Protein AF-A0A968FUB4-F1 (afdb_monomer)

pLDDT: mean 93.7, std 5.81, range [56.88, 98.38]

Secondary structure (DSSP, 8-state):
------HHHHHHHHHHHHHHHTT----HHHHHHHHHHHHSPPPPTHHHHHHHHHHHTT-------SS-HHHHHHHHHHTT-GGG--

Solvent-accessible surface area (backbone atoms only — not comparable to full-atom values): 5259 Å² total; per-residue (Å²): 138,92,77,85,71,59,41,70,59,54,52,50,53,50,51,54,48,49,26,61,76,71,73,52,86,73,54,73,66,54,53,48,52,54,56,56,56,66,47,54,51,77,65,63,82,65,52,59,61,52,51,52,54,42,47,76,72,68,54,86,42,70,86,83,70,78,52,52,74,66,53,50,49,49,21,28,50,69,44,74,47,47,89,69,47,112

Nearest PDB structures (foldseek):
  3um9-assembly1_B  TM=9.719E-01  e=8.687E-05  Polaromonas sp. JS666
  1jud-assembly1_A  TM=9.675E-01  e=2.099E-04  Pseudomonas sp. YL
  7qnm-assembly6_K  TM=9.683E-01  e=2.701E-04  Zobellia galactanivorans
  1zrm-assembly1_A  TM=9.691E-01  e=3.064E-04  Pseudomonas sp. YL
  7arp-assembly1_B  TM=9.705E-01  e=8.947E-04  Zobellia galactanivorans

Mean predicted aligned error: 3.44 Å

Structure (mmCIF, N/CA/C/O backbone):
data_AF-A0A968FUB4-F1
#
_entry.id   AF-A0A968FUB4-F1
#
loop_
_atom_site.group_PDB
_atom_site.id
_atom_site.type_symbol
_atom_site.label_atom_id
_atom_site.label_alt_id
_atom_site.label_comp_id
_atom_site.label_asym_id
_atom_site.label_entity_id
_atom_site.label_seq_id
_atom_site.pdbx_PDB_ins_code
_atom_site.Cartn_x
_atom_site.Cartn_y
_atom_site.Cartn_z
_atom_site.occupancy
_atom_site.B_iso_or_equiv
_atom_site.auth_seq_id
_atom_site.auth_comp_id
_atom_site.auth_asym_id
_atom_site.auth_atom_id
_atom_site.pdbx_PDB_model_num
ATOM 1 N N . MET A 1 1 ? -14.314 22.238 -1.885 1.00 56.88 1 MET A N 1
ATOM 2 C CA . MET A 1 1 ? -13.082 21.995 -1.099 1.00 56.88 1 MET A CA 1
ATOM 3 C C . MET A 1 1 ? -13.015 22.911 0.132 1.00 56.88 1 MET A C 1
ATOM 5 O O . MET A 1 1 ? -12.181 23.800 0.162 1.00 56.88 1 MET A O 1
ATOM 9 N N . ARG A 1 2 ? -13.895 22.766 1.136 1.00 71.19 2 ARG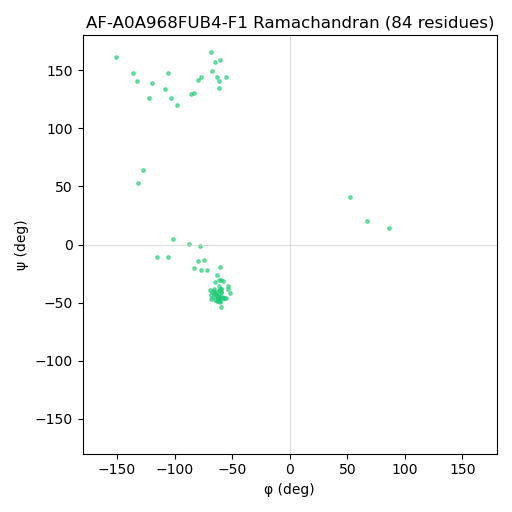 A N 1
ATOM 10 C CA . ARG A 1 2 ? -13.832 23.619 2.350 1.00 71.19 2 ARG A CA 1
ATOM 11 C C . ARG A 1 2 ? -13.284 22.920 3.601 1.00 71.19 2 ARG A C 1
ATOM 13 O O . ARG A 1 2 ? -12.937 23.611 4.541 1.00 71.19 2 ARG A O 1
ATOM 20 N N . ASN A 1 3 ? -13.128 21.592 3.576 1.00 87.56 3 ASN A N 1
ATOM 21 C CA . ASN A 1 3 ? -12.650 20.788 4.708 1.00 87.56 3 ASN A CA 1
ATOM 22 C C . ASN A 1 3 ? -11.550 19.810 4.267 1.00 87.56 3 ASN A C 1
ATOM 24 O O . ASN A 1 3 ? -11.678 18.605 4.467 1.00 87.56 3 ASN A O 1
ATOM 28 N N . TYR A 1 4 ? -10.502 20.304 3.604 1.00 91.12 4 TYR A N 1
ATOM 29 C CA . TYR A 1 4 ? -9.345 19.451 3.328 1.00 91.12 4 TYR A CA 1
ATOM 30 C C . TYR A 1 4 ? -8.724 18.984 4.651 1.00 91.12 4 TYR A C 1
ATOM 32 O O . TYR A 1 4 ? -8.539 19.779 5.576 1.00 91.12 4 TYR A O 1
ATOM 40 N N . ARG A 1 5 ? -8.416 17.692 4.727 1.00 92.69 5 ARG A N 1
ATOM 41 C CA . ARG A 1 5 ? -7.681 17.055 5.817 1.00 92.69 5 ARG A CA 1
ATOM 42 C C . ARG A 1 5 ? -6.655 16.115 5.200 1.00 92.69 5 ARG A C 1
ATOM 44 O O . ARG A 1 5 ? -6.920 15.539 4.146 1.00 92.69 5 ARG A O 1
ATOM 51 N N . ASP A 1 6 ? -5.518 15.957 5.870 1.00 91.81 6 ASP A N 1
ATOM 52 C CA . ASP A 1 6 ? -4.540 14.939 5.497 1.00 91.81 6 ASP A CA 1
ATOM 53 C C . ASP A 1 6 ? -5.175 13.554 5.469 1.00 91.81 6 ASP A C 1
ATOM 55 O O . ASP A 1 6 ? -6.019 13.215 6.305 1.00 91.81 6 ASP A O 1
ATOM 59 N N . PHE A 1 7 ? -4.724 12.732 4.526 1.00 92.44 7 PHE A N 1
ATOM 60 C CA . PHE A 1 7 ? -5.279 11.400 4.325 1.00 92.44 7 PHE A CA 1
ATOM 61 C C . PHE A 1 7 ? -5.177 10.524 5.579 1.00 92.44 7 PHE A C 1
ATOM 63 O O . PHE A 1 7 ? -6.091 9.756 5.848 1.00 92.44 7 PHE A O 1
ATOM 70 N N . SER A 1 8 ? -4.147 10.702 6.413 1.00 90.69 8 SER A N 1
ATOM 71 C CA . SER A 1 8 ? -4.016 9.996 7.698 1.00 90.69 8 SER A CA 1
ATOM 72 C C . SER A 1 8 ? -5.158 10.304 8.674 1.00 90.69 8 SER A C 1
ATOM 74 O O . SER A 1 8 ? -5.618 9.415 9.393 1.00 90.69 8 SER A O 1
ATOM 76 N N . VAL A 1 9 ? -5.663 11.543 8.679 1.00 92.69 9 VAL A N 1
ATOM 77 C CA . VAL A 1 9 ? -6.829 11.934 9.482 1.00 92.69 9 VAL A CA 1
ATOM 78 C C . VAL A 1 9 ? -8.078 11.250 8.941 1.00 92.69 9 VAL A C 1
ATOM 80 O O . VAL A 1 9 ? -8.827 10.666 9.721 1.00 92.69 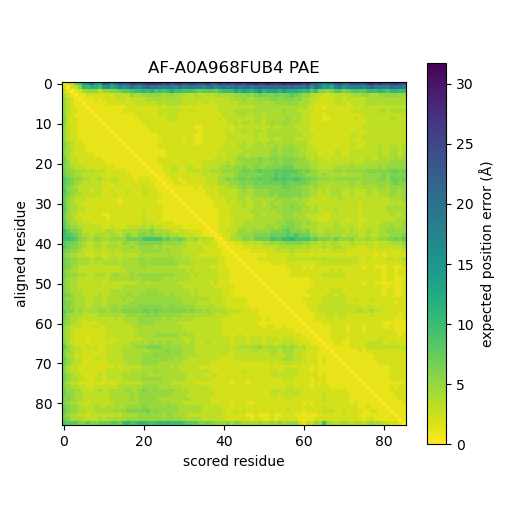9 VAL A O 1
ATOM 83 N N . CYS A 1 10 ? -8.271 11.278 7.620 1.00 94.88 10 CYS A N 1
ATOM 84 C CA . CYS A 1 10 ? -9.393 10.610 6.965 1.00 94.88 10 CYS A CA 1
ATOM 85 C C . CYS A 1 10 ? -9.382 9.094 7.225 1.00 94.88 10 CYS A C 1
ATOM 87 O O . CYS A 1 10 ? -10.418 8.535 7.573 1.00 94.88 10 CYS A O 1
ATOM 89 N N . SER A 1 11 ? -8.222 8.437 7.131 1.00 93.62 11 SER A N 1
ATOM 90 C CA . SER A 1 11 ? -8.066 7.000 7.392 1.00 93.62 11 SER A CA 1
ATOM 91 C C . SER A 1 11 ? -8.371 6.635 8.842 1.00 93.62 11 SER A C 1
ATOM 93 O O . SER A 1 11 ? -9.088 5.667 9.086 1.00 93.62 11 SER A O 1
ATOM 95 N N . ARG A 1 12 ? -7.895 7.431 9.812 1.00 94.75 12 ARG A N 1
ATOM 96 C CA . ARG A 1 12 ? -8.239 7.224 11.226 1.00 94.75 12 ARG A CA 1
ATOM 97 C C . ARG A 1 12 ? -9.742 7.350 11.457 1.00 94.75 12 ARG A C 1
ATOM 99 O O . ARG A 1 12 ? -10.335 6.466 12.061 1.00 94.75 12 ARG A O 1
ATOM 106 N N . GLN A 1 13 ? -10.357 8.415 10.943 1.00 95.38 13 GLN A N 1
ATOM 107 C CA . GLN A 1 13 ? -11.799 8.640 11.079 1.00 95.38 13 GLN A CA 1
ATOM 108 C C . GLN A 1 13 ? -12.617 7.521 10.424 1.00 95.38 13 GLN A C 1
ATOM 110 O O . GLN A 1 13 ? -13.630 7.098 10.975 1.00 95.38 13 GLN A O 1
ATOM 115 N N . ALA A 1 14 ? -12.173 7.016 9.270 1.00 96.00 14 ALA A N 1
ATOM 116 C CA . ALA A 1 14 ? -12.810 5.890 8.597 1.00 96.00 14 ALA A CA 1
ATOM 117 C C . ALA A 1 14 ? -12.711 4.595 9.420 1.00 96.00 14 ALA A C 1
ATOM 119 O O . ALA A 1 14 ? -13.704 3.878 9.534 1.00 96.00 14 ALA A O 1
ATOM 120 N N . LEU A 1 15 ? -11.553 4.317 10.033 1.00 96.31 15 LEU A N 1
ATOM 121 C CA . LEU A 1 15 ? -11.369 3.170 10.926 1.00 96.31 15 LEU A CA 1
ATOM 122 C C . LEU A 1 15 ? -12.264 3.279 12.168 1.00 96.31 15 LEU A C 1
ATOM 124 O O . LEU A 1 15 ? -12.989 2.338 12.480 1.00 96.31 15 LEU A O 1
ATOM 128 N N . GLU A 1 16 ? -12.271 4.435 12.833 1.00 95.56 16 GLU A N 1
ATOM 129 C CA . GLU A 1 16 ? -13.133 4.700 13.993 1.00 95.56 16 GLU A CA 1
ATOM 130 C C . GLU A 1 16 ? -14.616 4.509 13.640 1.00 95.56 16 GLU A C 1
ATOM 132 O O . GLU A 1 16 ? -15.347 3.821 14.356 1.00 95.56 16 GLU A O 1
ATOM 137 N N . PHE A 1 17 ? -15.057 5.053 12.501 1.00 97.38 17 PHE A N 1
ATOM 138 C CA . PHE A 1 17 ? -16.425 4.888 12.013 1.00 97.38 17 PHE A CA 1
ATOM 139 C C . PHE A 1 17 ? -16.772 3.422 11.721 1.00 97.38 17 PHE A C 1
ATOM 141 O O . PHE A 1 17 ? -17.850 2.959 12.102 1.00 97.38 17 PHE A O 1
ATOM 148 N N . ALA A 1 18 ? -15.874 2.678 11.070 1.00 97.81 18 ALA A N 1
ATOM 149 C CA . ALA A 1 18 ? -16.076 1.259 10.799 1.00 97.81 18 ALA A CA 1
ATOM 150 C C . ALA A 1 18 ? -16.197 0.464 12.107 1.00 97.81 18 ALA A C 1
ATOM 152 O O . ALA A 1 18 ? -17.152 -0.290 12.280 1.00 97.81 18 ALA A O 1
ATOM 153 N N . CYS A 1 19 ? -15.297 0.688 13.067 1.00 97.50 19 CYS A N 1
ATOM 154 C CA . CYS A 1 19 ? -15.348 0.038 14.374 1.00 97.50 19 CYS A CA 1
ATOM 155 C C . CYS A 1 19 ? -16.673 0.298 15.097 1.00 97.50 19 CYS A C 1
ATOM 157 O O . CYS A 1 19 ? -17.307 -0.650 15.557 1.00 97.50 19 CYS A O 1
ATOM 159 N N . LEU A 1 20 ? -17.139 1.550 15.124 1.00 97.00 20 LEU A N 1
ATOM 160 C CA . LEU A 1 20 ? -18.442 1.899 15.695 1.00 97.00 20 LEU A CA 1
ATOM 161 C C . LEU A 1 20 ? -19.596 1.188 14.977 1.00 97.00 20 LEU A C 1
ATOM 163 O O . LEU A 1 20 ? -20.473 0.631 15.634 1.00 97.00 20 LEU A O 1
ATOM 167 N N . SER A 1 21 ? -19.571 1.166 13.643 1.00 98.19 21 SER A N 1
ATOM 168 C CA . SER A 1 21 ? -20.626 0.559 12.820 1.00 98.19 21 SER A CA 1
ATOM 169 C C . SER A 1 21 ? -20.738 -0.955 13.014 1.00 98.19 21 SER A C 1
ATOM 171 O O . SER A 1 21 ? -21.833 -1.504 12.935 1.00 98.19 21 SER A O 1
ATOM 173 N N . PHE A 1 22 ? -19.619 -1.628 13.296 1.00 97.88 22 PHE A N 1
ATOM 174 C CA . PHE A 1 22 ? -19.561 -3.076 13.517 1.00 97.88 22 PHE A CA 1
ATOM 175 C C . PHE A 1 22 ? -19.491 -3.476 15.000 1.00 97.88 22 PHE A C 1
ATOM 177 O O . PHE A 1 22 ? -19.352 -4.658 15.308 1.00 97.88 22 PHE A O 1
ATOM 184 N N . GLY A 1 23 ? -19.578 -2.522 15.934 1.00 97.56 23 GLY A N 1
ATOM 185 C CA . GLY A 1 23 ? -19.501 -2.796 17.374 1.00 97.56 23 GLY A CA 1
ATOM 186 C C . GLY A 1 23 ? -18.129 -3.288 17.859 1.00 97.56 23 GLY A C 1
ATOM 187 O O .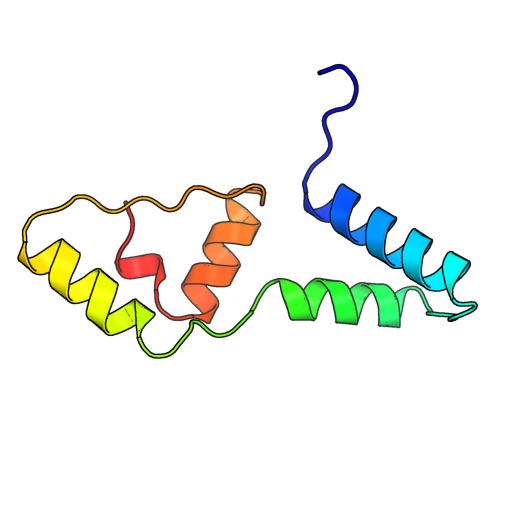 GLY A 1 23 ? -18.036 -3.890 18.929 1.00 97.56 23 GLY A O 1
ATOM 188 N N . VAL A 1 24 ? -17.062 -3.037 17.097 1.00 98.00 24 VAL A N 1
ATOM 189 C CA . VAL A 1 24 ? -15.681 -3.381 17.458 1.00 98.00 24 VAL A CA 1
ATOM 190 C C . VAL A 1 24 ? -15.115 -2.293 18.367 1.00 98.00 24 VAL A C 1
ATOM 192 O O . VAL A 1 24 ? -15.189 -1.106 18.053 1.00 98.00 24 VAL A O 1
ATOM 195 N N . ARG A 1 25 ? -14.516 -2.685 19.495 1.00 95.88 25 ARG A N 1
ATOM 196 C CA . ARG A 1 25 ? -13.811 -1.761 20.393 1.00 95.88 25 ARG A CA 1
ATOM 197 C C . ARG A 1 25 ? -12.311 -1.899 20.195 1.00 95.88 25 ARG A C 1
ATOM 199 O O . ARG A 1 25 ? -11.785 -2.996 20.332 1.00 95.88 25 ARG A O 1
ATOM 206 N N . LEU A 1 26 ? -11.652 -0.780 19.919 1.00 95.44 26 LEU A N 1
ATOM 207 C CA . LEU A 1 26 ? -10.199 -0.666 19.877 1.00 95.44 26 LEU A CA 1
ATOM 208 C C . LEU A 1 26 ? -9.753 0.355 20.919 1.00 95.44 26 LEU A C 1
ATOM 210 O O . LEU A 1 26 ? -10.369 1.410 21.078 1.00 95.44 26 LEU A O 1
ATOM 214 N N . SER A 1 27 ? -8.663 0.059 21.612 1.00 95.69 27 SER A N 1
ATOM 215 C CA . SER A 1 27 ? -7.913 1.052 22.373 1.00 95.69 27 SER A CA 1
ATOM 216 C C . SER A 1 27 ? -7.221 2.052 21.436 1.00 95.69 27 SER A C 1
ATOM 218 O O . SER A 1 27 ? -7.079 1.830 20.226 1.00 95.69 27 SER A O 1
ATOM 220 N N . ALA A 1 28 ? -6.750 3.165 22.004 1.00 92.38 28 ALA A N 1
ATOM 221 C CA . ALA A 1 28 ? -5.952 4.138 21.261 1.00 92.38 28 ALA A CA 1
ATOM 222 C C . ALA A 1 28 ? -4.660 3.508 20.705 1.00 92.38 28 ALA A C 1
ATOM 224 O O . ALA A 1 28 ? -4.287 3.778 19.564 1.00 92.38 28 ALA A O 1
ATOM 225 N N . ASP A 1 29 ? -4.025 2.619 21.475 1.00 95.94 29 ASP A N 1
ATOM 226 C CA . ASP A 1 29 ? -2.800 1.926 21.066 1.00 95.94 29 ASP A CA 1
ATOM 227 C C . ASP A 1 29 ? -3.047 0.911 19.945 1.00 95.94 29 ASP A C 1
ATOM 229 O O . ASP A 1 29 ? -2.237 0.805 19.028 1.00 95.94 29 ASP A O 1
ATOM 233 N N . GLU A 1 30 ? -4.165 0.179 19.970 1.00 96.19 30 GLU A N 1
ATOM 234 C CA . GLU A 1 30 ? -4.532 -0.733 18.876 1.00 96.19 30 GLU A CA 1
ATOM 235 C C . GLU A 1 30 ? -4.860 0.032 17.596 1.00 96.19 30 GLU A C 1
ATOM 237 O O . GLU A 1 30 ? -4.349 -0.310 16.531 1.00 96.19 30 GLU A O 1
ATOM 242 N N . THR A 1 31 ? -5.643 1.109 17.704 1.00 94.75 31 THR A N 1
ATOM 243 C CA . THR A 1 31 ? -5.938 2.005 16.575 1.00 94.75 31 THR A CA 1
ATOM 244 C C . THR A 1 31 ? -4.648 2.536 15.957 1.00 94.75 31 THR A C 1
ATOM 246 O O . THR A 1 31 ? -4.473 2.493 14.740 1.00 94.75 31 THR A O 1
ATOM 249 N N . LYS A 1 32 ? -3.713 2.993 16.798 1.00 92.88 32 LYS A N 1
ATOM 250 C CA . LYS A 1 32 ? -2.403 3.472 16.359 1.00 92.88 32 LYS A CA 1
ATOM 251 C C . LYS A 1 32 ? -1.615 2.377 15.634 1.00 92.88 32 LYS A C 1
ATOM 253 O O . LYS A 1 32 ? -1.169 2.620 14.519 1.00 92.88 32 LYS A O 1
ATOM 258 N N . LYS A 1 33 ? -1.506 1.176 16.212 1.00 94.19 33 LYS A N 1
ATOM 259 C CA . LYS A 1 33 ? -0.787 0.043 15.601 1.00 94.19 33 LYS A CA 1
ATOM 260 C C . LYS A 1 33 ? -1.367 -0.360 14.247 1.00 94.19 33 LYS A C 1
ATOM 262 O O . LYS A 1 33 ? -0.608 -0.646 13.328 1.00 94.19 33 LYS A O 1
ATOM 267 N N . ILE A 1 34 ? -2.695 -0.374 14.112 1.00 94.38 34 ILE A N 1
ATOM 268 C CA . ILE A 1 34 ? -3.358 -0.676 12.838 1.00 94.38 34 ILE A CA 1
ATOM 269 C C . ILE A 1 34 ? -2.989 0.377 11.792 1.00 94.38 34 ILE A C 1
ATOM 271 O O . ILE A 1 34 ? -2.582 0.017 10.692 1.00 94.38 34 ILE A O 1
ATOM 275 N N . LEU A 1 35 ? -3.087 1.666 12.130 1.00 92.25 35 LEU A N 1
ATOM 276 C CA . LEU A 1 35 ? -2.741 2.740 11.196 1.00 92.25 35 LEU A CA 1
ATOM 277 C C . LEU A 1 35 ? -1.256 2.698 10.811 1.00 92.25 35 LEU A C 1
ATOM 279 O O . LEU A 1 35 ? -0.946 2.775 9.626 1.00 92.25 35 LEU A O 1
ATOM 283 N N . GLU A 1 36 ? -0.352 2.492 11.770 1.00 89.62 36 GLU A N 1
ATOM 284 C CA . GLU A 1 36 ? 1.088 2.347 11.511 1.00 89.62 36 GLU A CA 1
ATOM 285 C C . GLU A 1 36 ? 1.388 1.156 10.588 1.00 89.62 36 GLU A C 1
ATOM 287 O O . GLU A 1 36 ? 2.177 1.291 9.655 1.00 89.62 36 GLU A O 1
ATOM 292 N N . ALA A 1 37 ? 0.706 0.020 10.768 1.00 88.62 37 ALA A 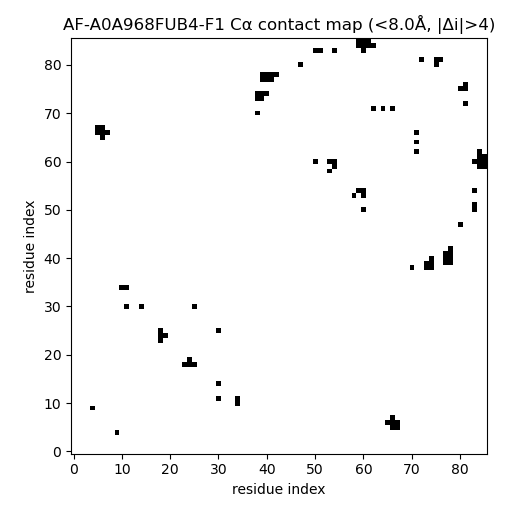N 1
ATOM 293 C CA . ALA A 1 37 ? 0.868 -1.148 9.900 1.00 88.62 37 ALA A CA 1
ATOM 294 C C . ALA A 1 37 ? 0.454 -0.878 8.440 1.00 88.62 37 ALA A C 1
ATOM 296 O O . ALA A 1 37 ? 0.974 -1.515 7.525 1.00 88.62 37 ALA A O 1
ATOM 297 N N . THR A 1 38 ? -0.449 0.080 8.202 1.00 84.81 38 THR A N 1
ATOM 298 C CA . THR A 1 38 ? -0.830 0.487 6.838 1.00 84.81 38 THR A CA 1
ATOM 299 C C . THR A 1 38 ? 0.173 1.432 6.175 1.00 84.81 38 THR A C 1
ATOM 301 O O . THR A 1 38 ? 0.114 1.610 4.960 1.00 84.81 38 THR A O 1
ATOM 304 N N . GLU A 1 39 ? 1.112 2.023 6.925 1.00 83.69 39 GLU A N 1
ATOM 305 C CA . GLU A 1 39 ? 2.119 2.931 6.356 1.00 83.69 39 GLU A CA 1
ATOM 306 C C . GLU A 1 39 ? 3.251 2.195 5.621 1.00 83.69 39 GLU A C 1
ATOM 308 O O . GLU A 1 39 ? 3.913 2.785 4.767 1.00 83.69 39 GLU A O 1
ATOM 313 N N . THR A 1 40 ? 3.477 0.914 5.927 1.00 82.44 40 THR A N 1
ATOM 314 C CA . THR A 1 40 ? 4.584 0.110 5.380 1.00 82.44 40 THR A CA 1
ATOM 315 C C . THR A 1 40 ? 4.077 -1.195 4.776 1.00 82.44 40 THR A C 1
ATOM 317 O O . THR A 1 40 ? 4.375 -2.287 5.263 1.00 82.44 40 THR A O 1
ATOM 320 N N . LEU A 1 41 ? 3.280 -1.085 3.714 1.00 88.38 41 LEU A N 1
ATOM 321 C CA . LEU A 1 41 ? 2.797 -2.249 2.976 1.00 88.38 41 LEU A CA 1
ATOM 322 C C . LEU A 1 41 ? 3.875 -2.771 2.015 1.00 88.38 41 LEU A C 1
ATOM 324 O O . LEU A 1 41 ? 4.577 -1.969 1.391 1.00 88.38 41 LEU A O 1
ATOM 328 N N . PRO A 1 42 ? 4.006 -4.100 1.860 1.00 90.94 42 PRO A 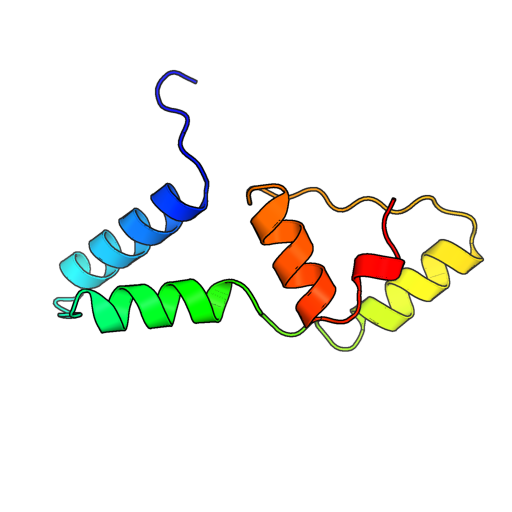N 1
ATOM 329 C CA . PRO A 1 42 ? 4.887 -4.663 0.851 1.00 90.94 42 PRO A CA 1
ATOM 330 C C . PRO A 1 42 ? 4.397 -4.271 -0.546 1.00 90.94 42 PRO A C 1
ATOM 332 O O . PRO A 1 42 ? 3.194 -4.210 -0.807 1.00 90.94 42 PRO A O 1
ATOM 335 N N . ALA A 1 43 ? 5.336 -4.037 -1.459 1.00 94.94 43 ALA A N 1
ATOM 336 C CA . ALA A 1 43 ? 4.996 -3.919 -2.868 1.00 94.94 43 ALA A CA 1
ATOM 337 C C . ALA A 1 43 ? 4.521 -5.266 -3.421 1.00 94.94 43 ALA A C 1
ATOM 339 O O . ALA A 1 43 ? 4.997 -6.325 -3.001 1.00 94.94 43 ALA A O 1
ATOM 340 N N . PHE A 1 44 ? 3.622 -5.217 -4.403 1.00 96.44 44 PHE A N 1
ATOM 341 C CA . PHE A 1 44 ? 3.311 -6.402 -5.194 1.00 96.44 44 PHE A CA 1
ATOM 342 C C . PHE A 1 44 ? 4.576 -6.885 -5.932 1.00 96.44 44 PHE A C 1
ATOM 344 O O . PHE A 1 44 ? 5.350 -6.038 -6.398 1.00 96.44 44 PHE A O 1
ATOM 351 N N . PRO A 1 45 ? 4.814 -8.207 -6.035 1.00 95.50 45 PRO A N 1
ATOM 352 C CA . PRO A 1 45 ? 6.057 -8.757 -6.584 1.00 95.50 45 PRO A CA 1
ATOM 353 C C . PRO A 1 45 ? 6.424 -8.220 -7.974 1.00 95.50 45 PRO A C 1
ATOM 355 O O . PRO A 1 45 ? 7.585 -7.930 -8.244 1.00 95.50 45 PRO A O 1
ATOM 358 N N . GLU A 1 46 ? 5.429 -8.024 -8.835 1.00 97.25 46 GLU A N 1
ATOM 359 C CA . GLU A 1 46 ? 5.573 -7.577 -10.220 1.00 97.25 46 GLU A CA 1
ATOM 360 C C . GLU A 1 46 ? 5.918 -6.086 -10.377 1.00 97.25 46 GLU A C 1
ATOM 362 O O . GLU A 1 46 ? 6.300 -5.645 -11.464 1.00 97.25 46 GLU A O 1
ATOM 367 N N . VAL A 1 47 ? 5.783 -5.283 -9.314 1.00 97.69 47 VAL A N 1
ATOM 368 C CA . VAL A 1 47 ? 5.985 -3.827 -9.391 1.00 97.69 47 VAL A CA 1
ATOM 369 C C . VAL A 1 47 ? 7.437 -3.491 -9.704 1.00 97.69 47 VAL A C 1
ATOM 371 O O . VAL A 1 47 ? 7.686 -2.594 -10.508 1.00 97.69 47 VAL A O 1
ATOM 374 N N . ARG A 1 48 ? 8.394 -4.218 -9.114 1.00 97.12 48 ARG A N 1
ATOM 375 C CA . ARG A 1 48 ? 9.826 -3.992 -9.353 1.00 97.12 48 ARG A CA 1
ATOM 376 C C . ARG A 1 48 ? 10.164 -4.165 -10.833 1.00 97.12 48 ARG A C 1
ATOM 378 O O . ARG A 1 48 ? 10.658 -3.228 -11.456 1.00 97.12 48 ARG A O 1
ATOM 385 N N . ASP A 1 49 ? 9.801 -5.312 -11.398 1.00 97.94 49 ASP A N 1
ATOM 386 C CA . ASP A 1 49 ? 10.049 -5.638 -12.805 1.00 97.94 49 ASP A CA 1
ATOM 387 C C . ASP A 1 49 ? 9.377 -4.623 -13.745 1.00 97.94 49 ASP A C 1
ATOM 389 O O . ASP A 1 49 ? 9.939 -4.222 -14.767 1.00 97.94 49 ASP A O 1
ATOM 393 N N . GLY A 1 50 ? 8.170 -4.163 -13.398 1.00 98.25 50 GLY A N 1
ATOM 394 C CA . GLY A 1 50 ? 7.470 -3.117 -14.141 1.00 98.25 50 GLY A CA 1
ATOM 395 C C . GLY A 1 50 ? 8.218 -1.780 -14.145 1.00 98.25 50 GLY A C 1
ATOM 396 O O . GLY A 1 50 ? 8.390 -1.175 -15.205 1.00 98.25 50 GLY A O 1
ATOM 397 N N . LEU A 1 51 ? 8.691 -1.327 -12.980 1.00 98.25 51 LEU A N 1
ATOM 398 C CA . LEU A 1 51 ? 9.435 -0.071 -12.841 1.00 98.25 51 LEU A CA 1
ATOM 399 C C . LEU A 1 51 ? 10.776 -0.120 -13.583 1.00 98.25 51 LEU A C 1
ATOM 401 O O . LEU A 1 51 ? 11.117 0.836 -14.282 1.00 98.25 51 LEU A O 1
ATOM 405 N N . GLU A 1 52 ? 11.492 -1.243 -13.505 1.00 97.75 52 GLU A N 1
ATOM 406 C CA . GLU A 1 52 ? 12.760 -1.459 -14.214 1.00 97.75 52 GLU A CA 1
ATOM 407 C C . GLU A 1 52 ? 12.582 -1.402 -15.731 1.00 97.75 52 GLU A C 1
ATOM 409 O O . GLU A 1 52 ? 13.326 -0.704 -16.423 1.00 97.75 52 GLU A O 1
ATOM 414 N N . ARG A 1 53 ? 11.544 -2.060 -16.261 1.00 98.38 53 ARG A N 1
ATOM 415 C CA . ARG A 1 53 ? 11.215 -1.996 -17.692 1.00 98.38 53 ARG A CA 1
ATOM 416 C C . ARG A 1 53 ? 10.874 -0.577 -18.140 1.00 98.38 53 ARG A C 1
ATOM 418 O O . ARG A 1 53 ? 11.288 -0.167 -19.223 1.00 98.38 53 ARG A O 1
ATOM 425 N N . CYS A 1 54 ? 10.145 0.181 -17.323 1.00 98.31 54 CYS A N 1
ATOM 426 C CA . CYS A 1 54 ? 9.818 1.569 -17.639 1.00 98.31 54 CYS A CA 1
ATOM 427 C C . CYS A 1 54 ? 11.058 2.480 -17.617 1.00 98.31 54 CYS A 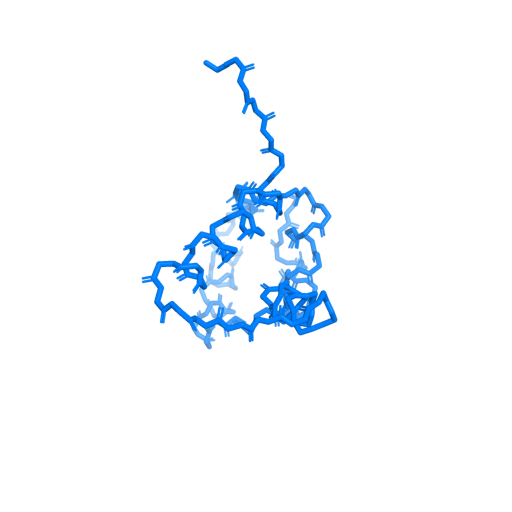C 1
ATOM 429 O O . CYS A 1 54 ? 11.215 3.306 -18.517 1.00 98.31 54 CYS A O 1
ATOM 431 N N . GLN A 1 55 ? 11.964 2.313 -16.647 1.00 97.31 55 GLN A N 1
ATOM 432 C CA . GLN A 1 55 ? 13.243 3.034 -16.632 1.00 97.31 55 GLN A CA 1
ATOM 433 C C . GLN A 1 55 ? 14.113 2.678 -17.842 1.00 97.31 55 GLN A C 1
ATOM 435 O O . GLN A 1 55 ? 14.640 3.579 -18.493 1.00 97.31 55 GLN A O 1
ATOM 440 N N . ALA A 1 56 ? 14.222 1.391 -18.186 1.00 97.94 56 ALA A N 1
ATOM 441 C CA . ALA A 1 56 ? 14.979 0.932 -19.351 1.00 97.94 56 ALA A CA 1
ATOM 442 C C . ALA A 1 56 ? 14.425 1.491 -20.675 1.00 97.94 56 ALA A C 1
ATOM 444 O O . ALA A 1 56 ? 15.184 1.747 -21.606 1.00 97.94 56 ALA A O 1
ATOM 445 N N . ALA A 1 57 ? 13.113 1.735 -20.746 1.00 98.31 57 ALA A N 1
ATOM 446 C CA . ALA A 1 57 ? 12.463 2.396 -21.877 1.00 98.31 57 ALA A CA 1
ATOM 447 C C . ALA A 1 57 ? 12.643 3.932 -21.897 1.00 98.31 57 ALA A C 1
ATOM 449 O O . ALA A 1 57 ? 12.160 4.589 -22.818 1.00 98.31 57 ALA A O 1
ATOM 450 N N . GLY A 1 58 ? 13.328 4.517 -20.907 1.00 97.94 58 GLY A N 1
ATOM 451 C CA . GLY A 1 58 ? 13.622 5.950 -20.836 1.00 97.94 58 GLY A CA 1
ATOM 452 C C . GLY A 1 58 ? 12.525 6.808 -20.196 1.00 97.94 58 GLY A C 1
ATOM 453 O O . GLY A 1 58 ? 12.559 8.034 -20.325 1.00 97.94 58 GLY A O 1
ATOM 454 N N . PHE A 1 59 ? 11.548 6.209 -19.505 1.00 98.25 59 PHE A N 1
ATOM 455 C CA . PHE A 1 59 ? 10.502 6.975 -18.825 1.00 98.25 59 PHE A CA 1
ATOM 456 C C . PHE A 1 59 ? 10.993 7.600 -17.516 1.00 98.25 59 PHE A C 1
ATOM 458 O O . PHE A 1 59 ? 11.744 7.005 -16.743 1.00 98.25 59 PHE A O 1
ATOM 465 N N . ARG A 1 60 ? 10.489 8.804 -17.229 1.00 98.06 60 ARG A N 1
ATOM 466 C CA . ARG A 1 60 ? 10.596 9.434 -15.907 1.00 98.06 60 ARG A CA 1
ATOM 467 C C . ARG A 1 60 ? 9.448 8.935 -15.039 1.00 98.06 60 ARG A C 1
ATOM 469 O O . ARG A 1 60 ? 8.297 8.989 -15.470 1.00 98.06 60 ARG A O 1
ATOM 476 N N . LEU A 1 61 ? 9.752 8.473 -13.831 1.00 98.06 61 LEU A N 1
ATOM 477 C CA . LEU A 1 61 ? 8.768 7.874 -12.933 1.00 98.06 61 LEU A CA 1
ATOM 478 C C . LEU A 1 61 ? 8.478 8.810 -11.761 1.00 98.06 61 LEU A C 1
ATOM 480 O O . LEU A 1 61 ? 9.398 9.333 -11.136 1.00 98.06 61 LEU A O 1
ATOM 484 N N . PHE A 1 62 ? 7.194 8.985 -11.452 1.00 97.31 62 PHE A N 1
ATOM 485 C CA . PHE A 1 62 ? 6.716 9.806 -10.340 1.00 97.31 62 PHE A CA 1
ATOM 486 C C . PHE A 1 62 ? 5.670 9.040 -9.538 1.00 97.31 62 PHE A C 1
ATOM 488 O O . PHE A 1 62 ? 4.821 8.359 -10.114 1.00 97.31 62 PHE A O 1
ATOM 495 N N . ALA A 1 63 ? 5.709 9.184 -8.216 1.00 95.75 63 ALA A N 1
ATOM 496 C CA . ALA A 1 63 ? 4.680 8.661 -7.330 1.00 95.75 63 ALA A CA 1
ATOM 497 C C . ALA A 1 63 ? 3.689 9.777 -6.978 1.00 95.75 63 ALA A C 1
ATOM 499 O O . ALA A 1 63 ? 4.065 10.796 -6.398 1.00 95.75 63 ALA A O 1
ATOM 500 N N . PHE A 1 64 ? 2.416 9.577 -7.315 1.00 95.19 64 PHE A N 1
ATOM 501 C CA . PHE A 1 64 ? 1.328 10.483 -6.964 1.00 95.19 64 PHE A CA 1
ATOM 502 C C . PHE A 1 64 ? 0.270 9.719 -6.172 1.00 95.19 64 PHE A C 1
ATOM 504 O O . PHE A 1 64 ? -0.192 8.663 -6.598 1.00 95.19 64 PHE A O 1
ATOM 511 N N . SER A 1 65 ? -0.074 10.226 -4.991 1.00 94.06 65 SER A N 1
ATOM 512 C CA . SER A 1 65 ? -0.934 9.537 -4.030 1.00 94.06 65 SER A CA 1
ATOM 513 C C . SER A 1 65 ? -1.695 10.548 -3.178 1.00 94.06 65 SER A C 1
ATOM 515 O O . SER A 1 65 ? -1.304 11.709 -3.076 1.00 94.06 65 SER A O 1
ATOM 517 N N . ASN A 1 66 ? -2.770 10.084 -2.544 1.00 93.69 66 ASN A N 1
ATOM 518 C CA . ASN A 1 66 ? -3.545 10.866 -1.584 1.00 93.69 66 ASN A CA 1
ATOM 519 C C . ASN A 1 66 ? -2.796 11.078 -0.258 1.00 93.69 66 ASN A C 1
ATOM 521 O O . ASN A 1 66 ? -3.130 11.991 0.491 1.00 93.69 66 ASN A O 1
ATOM 525 N N . GLY A 1 67 ? -1.820 10.217 0.055 1.00 90.31 67 GLY A N 1
ATOM 526 C CA . GLY A 1 67 ? -1.002 10.340 1.259 1.00 90.31 67 GLY A CA 1
ATOM 527 C C . GLY A 1 67 ? -0.129 11.596 1.252 1.00 90.31 67 GLY A C 1
ATOM 528 O O . GLY A 1 67 ? 0.218 12.119 0.192 1.00 90.31 67 GLY A O 1
ATOM 529 N N . SER A 1 68 ? 0.277 12.056 2.441 1.00 90.25 68 SER A N 1
ATOM 530 C CA . SER A 1 68 ? 1.280 13.120 2.541 1.00 90.25 68 SER A CA 1
ATOM 531 C C . SER A 1 68 ? 2.595 12.673 1.893 1.00 90.25 68 SER A C 1
ATOM 533 O O . SER A 1 68 ? 2.879 11.475 1.777 1.00 90.25 68 SER A O 1
ATOM 535 N N . ARG A 1 69 ? 3.439 13.632 1.505 1.00 92.00 69 ARG A N 1
ATOM 536 C CA . ARG A 1 69 ? 4.751 13.356 0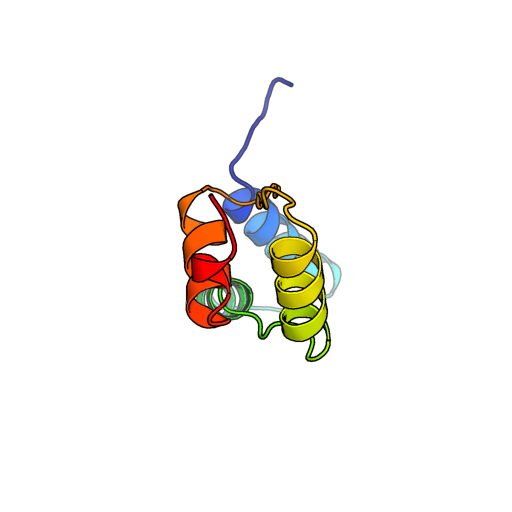.897 1.00 92.00 69 ARG A CA 1
ATOM 537 C C . ARG A 1 69 ? 5.586 12.391 1.744 1.00 92.00 69 ARG A C 1
ATOM 539 O O . ARG A 1 69 ? 6.240 11.499 1.213 1.00 92.00 69 ARG A O 1
ATOM 546 N N . GLU A 1 70 ? 5.566 12.577 3.053 1.00 91.19 70 GLU A N 1
ATOM 547 C CA . GLU A 1 70 ? 6.306 11.800 4.038 1.00 91.19 70 GLU A CA 1
ATOM 548 C C . GLU A 1 70 ? 5.762 10.376 4.136 1.00 91.19 70 GLU A C 1
ATOM 550 O O . GLU A 1 70 ? 6.551 9.436 4.163 1.00 91.19 70 GLU A O 1
ATOM 555 N N . ALA A 1 71 ? 4.435 10.206 4.149 1.00 90.06 71 ALA A N 1
ATOM 556 C CA . ALA A 1 71 ? 3.806 8.887 4.163 1.00 90.06 71 ALA A CA 1
ATOM 557 C C . ALA A 1 71 ? 4.133 8.100 2.883 1.00 90.06 71 ALA A C 1
ATOM 559 O O . ALA A 1 71 ? 4.511 6.933 2.951 1.00 90.06 71 ALA A O 1
ATOM 560 N N . VAL A 1 72 ? 4.070 8.758 1.720 1.00 93.12 72 VAL A N 1
ATOM 561 C CA . VAL A 1 72 ? 4.422 8.141 0.431 1.00 93.12 72 VAL A CA 1
ATOM 562 C C . VAL A 1 72 ? 5.893 7.726 0.405 1.00 93.12 72 VAL A C 1
ATOM 564 O O . VAL A 1 72 ? 6.196 6.593 0.041 1.00 93.12 72 VAL A O 1
ATOM 567 N N . ARG A 1 73 ? 6.809 8.602 0.840 1.00 93.06 73 ARG A N 1
ATOM 568 C CA . ARG A 1 73 ? 8.240 8.268 0.925 1.00 93.06 73 ARG A CA 1
ATOM 569 C C . ARG A 1 73 ? 8.506 7.097 1.863 1.00 93.06 73 ARG A C 1
ATOM 571 O O . ARG A 1 73 ? 9.216 6.180 1.472 1.00 93.06 73 ARG A O 1
ATOM 578 N N . ARG A 1 74 ? 7.903 7.080 3.059 1.00 92.00 74 ARG A N 1
ATOM 579 C CA . ARG A 1 74 ? 8.047 5.956 4.004 1.00 92.00 74 ARG A CA 1
ATOM 580 C C . ARG A 1 74 ? 7.595 4.632 3.391 1.00 92.00 74 ARG A C 1
ATOM 582 O O . ARG A 1 74 ? 8.334 3.656 3.484 1.00 92.00 74 ARG A O 1
ATOM 589 N N . GLY A 1 75 ? 6.436 4.612 2.730 1.00 93.06 75 GLY A N 1
ATOM 590 C CA . GLY A 1 75 ? 5.929 3.410 2.065 1.00 93.06 75 GLY A CA 1
ATOM 591 C C . GLY A 1 75 ? 6.861 2.917 0.954 1.00 93.06 75 GLY A C 1
ATOM 592 O O . GLY A 1 75 ? 7.225 1.744 0.918 1.00 93.06 75 GLY A O 1
ATOM 593 N N . LEU A 1 76 ? 7.324 3.823 0.086 1.00 95.31 76 LEU A N 1
ATOM 594 C CA . LEU A 1 76 ? 8.255 3.485 -0.997 1.00 95.31 76 LEU A CA 1
ATOM 595 C C . LEU A 1 76 ? 9.624 3.025 -0.482 1.00 95.31 76 LEU A C 1
ATOM 597 O O . LEU A 1 76 ? 10.205 2.097 -1.046 1.00 95.31 76 LEU A O 1
ATOM 601 N N . HIS A 1 77 ? 10.132 3.642 0.584 1.00 94.12 77 HIS A N 1
ATOM 602 C CA . HIS A 1 77 ? 11.374 3.234 1.232 1.00 94.12 77 HIS A CA 1
ATOM 603 C C . HIS A 1 77 ? 11.236 1.836 1.848 1.00 94.12 77 HIS A C 1
ATOM 605 O O . HIS A 1 77 ? 12.074 0.970 1.604 1.00 94.12 77 HIS A O 1
ATOM 611 N N . GLY A 1 78 ? 10.152 1.581 2.591 1.00 92.25 78 GLY A N 1
ATOM 612 C CA . GLY A 1 78 ? 9.863 0.271 3.187 1.00 92.25 78 GLY A CA 1
ATOM 613 C C . GLY A 1 78 ? 9.726 -0.853 2.155 1.00 92.25 78 GLY A C 1
ATOM 614 O O . GLY A 1 78 ? 10.100 -1.989 2.430 1.00 92.25 78 GLY A O 1
ATOM 615 N N . ALA A 1 79 ? 9.263 -0.528 0.946 1.00 93.94 79 ALA A N 1
ATOM 616 C CA . ALA A 1 79 ? 9.180 -1.457 -0.179 1.00 93.94 79 ALA A CA 1
ATOM 617 C C . ALA A 1 79 ? 10.460 -1.534 -1.041 1.00 93.94 79 ALA A C 1
ATOM 619 O O . ALA A 1 79 ? 10.486 -2.264 -2.034 1.00 93.94 79 ALA A O 1
ATOM 620 N N . ALA A 1 80 ? 11.516 -0.783 -0.704 1.00 94.25 80 ALA A N 1
ATOM 621 C CA . ALA A 1 80 ? 12.734 -0.643 -1.509 1.00 94.25 80 ALA A CA 1
ATOM 622 C C . ALA A 1 80 ? 12.455 -0.238 -2.974 1.00 94.25 80 ALA A C 1
ATOM 624 O O . ALA A 1 80 ? 13.077 -0.760 -3.907 1.00 94.25 80 ALA A O 1
ATOM 625 N N . LEU A 1 81 ? 11.497 0.678 -3.161 1.00 96.31 81 LEU A N 1
ATOM 626 C CA . LEU A 1 81 ? 11.083 1.230 -4.453 1.00 96.31 81 LEU A CA 1
ATOM 627 C C . LEU A 1 81 ? 11.353 2.735 -4.598 1.00 96.31 81 LEU A C 1
ATOM 629 O O . LEU 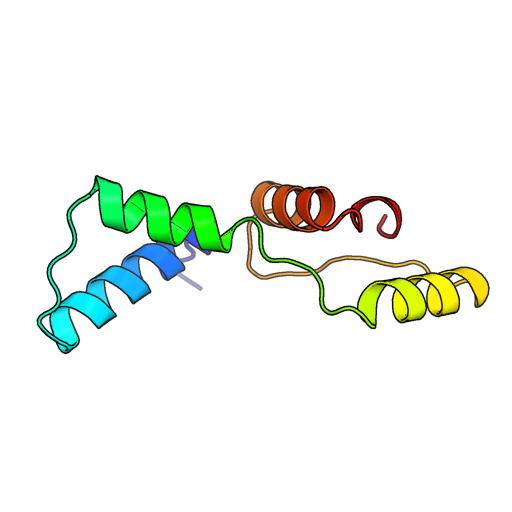A 1 81 ? 11.232 3.262 -5.700 1.00 96.31 81 LEU A O 1
ATOM 633 N N . GLU A 1 82 ? 11.719 3.441 -3.524 1.00 95.19 82 GLU A N 1
ATOM 634 C CA . GLU A 1 82 ? 11.952 4.898 -3.560 1.00 95.19 82 GLU A CA 1
ATOM 635 C C . GLU A 1 82 ? 12.963 5.306 -4.644 1.00 95.19 82 GLU A C 1
ATOM 637 O O . GLU A 1 82 ? 12.765 6.307 -5.326 1.00 95.19 82 GLU A O 1
ATOM 642 N N . VAL A 1 83 ? 13.979 4.470 -4.877 1.00 95.25 83 VAL A N 1
ATOM 643 C CA . VAL A 1 83 ? 15.052 4.687 -5.862 1.00 95.25 83 VAL A CA 1
ATOM 644 C C . VAL A 1 83 ? 14.579 4.806 -7.315 1.00 95.25 83 VAL A C 1
ATOM 646 O O . VAL A 1 83 ? 15.323 5.311 -8.153 1.00 95.25 83 VAL A O 1
ATOM 649 N N . TYR A 1 84 ? 13.369 4.341 -7.640 1.00 96.88 84 TYR A N 1
ATOM 650 C CA . TYR A 1 84 ? 12.846 4.398 -9.007 1.00 96.88 84 TYR A CA 1
ATOM 651 C C . TYR A 1 84 ? 12.224 5.758 -9.352 1.00 96.88 84 TYR A C 1
ATOM 653 O O . TYR A 1 84 ? 12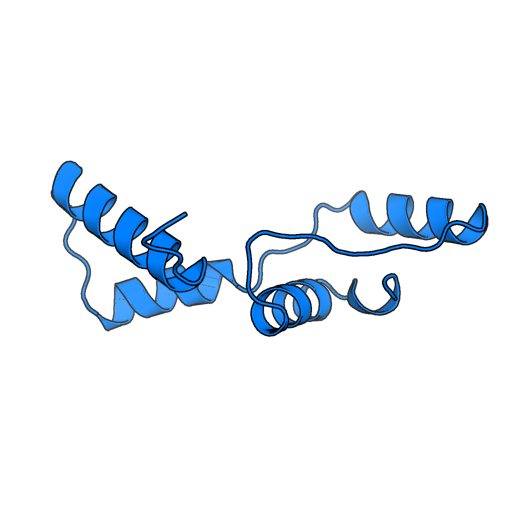.091 6.071 -10.536 1.00 96.88 84 TYR A O 1
ATOM 661 N N . PHE A 1 85 ? 11.840 6.562 -8.354 1.00 96.31 85 PHE A N 1
ATOM 662 C CA . PHE A 1 85 ? 11.022 7.765 -8.534 1.00 96.31 85 PHE A CA 1
ATOM 663 C C . PHE A 1 85 ? 11.832 9.064 -8.384 1.00 96.31 85 PHE A C 1
ATOM 665 O O . PHE A 1 85 ? 12.783 9.125 -7.607 1.00 96.31 85 PHE A O 1
ATOM 672 N N . GLN A 1 86 ? 11.441 10.102 -9.136 1.00 90.50 86 GLN A N 1
ATOM 673 C CA . GLN A 1 86 ? 12.046 11.448 -9.134 1.00 90.50 86 GLN A CA 1
ATOM 674 C C . GLN A 1 86 ? 11.334 12.422 -8.188 1.00 90.50 86 GLN A C 1
ATOM 676 O O . GLN A 1 86 ? 10.086 12.354 -8.081 1.00 90.50 86 GLN A O 1
#

Foldseek 3Di:
DPDDDAVLVVVLVVVVVVCVVVVHDDDPVRSVVVSVVVLADADDPCVVVVLVVCVVVVDADADDDSHDPVSVCSRCVSNVNNVSHD

Sequence (86 aa):
MRNYRDFSVCSRQALEFACLSFGVRLSADETKKILEATETLPAFPEVRDGLERCQAAGFRLFAFSNGSREAVRRGLHGAALEVYFQ

Radius of gyration: 16.44 Å; Cα contacts (8 Å, |Δi|>4): 53; chains: 1; bounding box: 36×32×44 Å